Protein AF-A0A1V1NRV4-F1 (afdb_monomer)

Structure (mmCIF, N/CA/C/O backbone):
data_AF-A0A1V1NRV4-F1
#
_entry.id   AF-A0A1V1NRV4-F1
#
loop_
_atom_site.group_PDB
_atom_site.id
_atom_site.type_symbol
_atom_site.label_atom_id
_atom_site.label_alt_id
_atom_site.label_comp_id
_atom_site.label_asym_id
_atom_site.label_entity_id
_atom_site.label_seq_id
_atom_site.pdbx_PDB_ins_code
_atom_site.Cartn_x
_atom_site.Cartn_y
_atom_site.Cartn_z
_atom_site.occupancy
_atom_site.B_iso_or_equiv
_atom_site.auth_seq_id
_atom_site.auth_comp_id
_atom_site.auth_asym_id
_atom_site.auth_atom_id
_atom_site.pdbx_PDB_model_num
ATOM 1 N N . MET A 1 1 ? -10.538 10.854 14.600 1.00 62.75 1 MET A N 1
ATOM 2 C CA . MET A 1 1 ? -10.923 9.676 13.798 1.00 62.75 1 MET A CA 1
ATOM 3 C C . MET A 1 1 ? -9.692 8.806 13.639 1.00 62.75 1 MET A C 1
ATOM 5 O O . MET A 1 1 ? -8.661 9.331 13.243 1.00 62.75 1 MET A O 1
ATOM 9 N N . GLU A 1 2 ? -9.773 7.533 14.014 1.00 72.44 2 GLU A N 1
ATOM 10 C CA . GLU A 1 2 ? -8.704 6.553 13.790 1.00 72.44 2 GLU A CA 1
ATOM 11 C C . GLU A 1 2 ? -9.071 5.751 12.533 1.00 72.44 2 GLU A C 1
ATOM 13 O O . GLU A 1 2 ? -10.158 5.179 12.483 1.00 72.44 2 GLU A O 1
ATOM 18 N N . ILE A 1 3 ? -8.208 5.743 11.511 1.00 77.50 3 ILE A N 1
ATOM 19 C CA . ILE A 1 3 ? -8.422 4.970 10.277 1.00 77.50 3 ILE A CA 1
ATOM 20 C C . ILE A 1 3 ? -7.501 3.756 10.314 1.00 77.50 3 ILE A C 1
ATOM 22 O O . ILE A 1 3 ? -6.293 3.897 10.497 1.00 77.50 3 ILE A O 1
ATOM 26 N N . LYS A 1 4 ? -8.079 2.566 10.127 1.00 81.81 4 LYS A N 1
ATOM 27 C CA . LYS A 1 4 ? -7.354 1.292 10.069 1.00 81.81 4 LYS A CA 1
ATOM 28 C C . LYS A 1 4 ? -7.555 0.677 8.695 1.00 81.81 4 LYS A C 1
ATOM 30 O O . LYS A 1 4 ? -8.677 0.333 8.336 1.00 81.81 4 LYS A O 1
ATOM 35 N N . ILE A 1 5 ? -6.470 0.543 7.940 1.00 83.94 5 ILE A N 1
ATOM 36 C CA . ILE A 1 5 ? -6.473 -0.131 6.641 1.00 83.94 5 ILE A CA 1
ATOM 37 C C . ILE A 1 5 ? -6.066 -1.579 6.895 1.00 83.94 5 ILE A C 1
ATOM 39 O O . ILE A 1 5 ? -4.955 -1.827 7.349 1.00 83.94 5 ILE A O 1
ATOM 43 N N . SER A 1 6 ? -6.977 -2.521 6.654 1.00 88.38 6 SER A N 1
ATOM 44 C CA . SER A 1 6 ? -6.699 -3.957 6.775 1.00 88.38 6 SER A CA 1
ATOM 45 C C . SER A 1 6 ? -6.115 -4.511 5.481 1.00 88.38 6 SER A C 1
ATOM 47 O O . SER A 1 6 ? -5.067 -5.141 5.485 1.00 88.38 6 SER A O 1
ATOM 49 N N . THR A 1 7 ? -6.774 -4.230 4.360 1.00 91.00 7 THR A N 1
ATOM 50 C CA . THR A 1 7 ? -6.367 -4.685 3.032 1.00 91.00 7 THR A CA 1
ATOM 51 C C . THR A 1 7 ? -6.578 -3.578 2.008 1.00 91.00 7 THR A C 1
ATOM 53 O O . THR A 1 7 ? -7.505 -2.775 2.124 1.00 91.00 7 THR A O 1
ATOM 56 N N . LEU A 1 8 ? -5.717 -3.540 0.994 1.00 91.94 8 LEU A N 1
ATOM 57 C CA . LEU A 1 8 ? -5.861 -2.682 -0.177 1.00 91.94 8 LEU A CA 1
ATOM 58 C C . LEU A 1 8 ? -5.766 -3.552 -1.429 1.00 91.94 8 LEU A C 1
ATOM 60 O O . LEU A 1 8 ? -4.719 -4.142 -1.694 1.00 91.94 8 LEU A O 1
ATOM 64 N N . ARG A 1 9 ? -6.851 -3.622 -2.205 1.00 94.81 9 ARG A N 1
ATOM 65 C CA . ARG A 1 9 ? -6.846 -4.254 -3.527 1.00 94.81 9 ARG A CA 1
ATOM 66 C C . ARG A 1 9 ? -6.689 -3.189 -4.600 1.00 94.81 9 ARG A C 1
ATOM 68 O O . ARG A 1 9 ? -7.418 -2.202 -4.596 1.00 94.81 9 ARG A O 1
ATOM 75 N N . VAL A 1 10 ? -5.743 -3.395 -5.507 1.00 94.12 10 VAL A N 1
ATOM 76 C CA . VAL A 1 10 ? -5.405 -2.441 -6.563 1.00 94.12 10 VAL A CA 1
ATOM 77 C C . VAL A 1 10 ? -5.443 -3.147 -7.905 1.00 94.12 10 VAL A C 1
ATOM 79 O O . VAL A 1 10 ? -4.788 -4.173 -8.081 1.00 94.12 10 VAL A O 1
ATOM 82 N N . PHE A 1 11 ? -6.168 -2.555 -8.850 1.00 95.44 11 PHE A N 1
ATOM 83 C CA . PHE A 1 11 ? -6.229 -2.992 -10.238 1.00 95.44 11 PHE A CA 1
ATOM 84 C C . PHE A 1 11 ? -5.705 -1.887 -11.150 1.00 95.44 11 PHE A C 1
ATOM 86 O O . PHE A 1 11 ? -6.071 -0.725 -10.987 1.00 95.44 11 PHE A O 1
ATOM 93 N N . GLU A 1 12 ? -4.848 -2.267 -12.093 1.00 94.50 12 GLU A N 1
ATOM 94 C CA . GLU A 1 12 ? -4.348 -1.440 -13.196 1.00 94.50 12 GLU A CA 1
ATOM 95 C C . GLU A 1 12 ? -3.880 -0.025 -12.798 1.00 94.50 12 GLU A C 1
ATOM 97 O O . GLU A 1 12 ? -4.152 0.960 -13.483 1.00 94.50 12 GLU A O 1
ATOM 102 N N . CYS A 1 13 ? -3.113 0.089 -11.709 1.00 92.31 13 CYS A N 1
ATOM 103 C CA . CYS A 1 13 ? -2.595 1.362 -11.211 1.00 92.31 13 CYS A CA 1
ATOM 104 C C . CYS A 1 13 ? -1.066 1.424 -11.319 1.00 92.31 13 CYS A C 1
ATOM 106 O O . CYS A 1 13 ? -0.330 0.873 -10.494 1.00 92.31 13 CYS A O 1
ATOM 108 N N . GLY A 1 14 ? -0.574 2.097 -12.363 1.00 91.75 14 GLY A N 1
ATOM 109 C CA . GLY A 1 14 ? 0.859 2.231 -12.628 1.00 91.75 14 GLY A CA 1
ATOM 110 C C . GLY A 1 14 ? 1.557 0.859 -12.714 1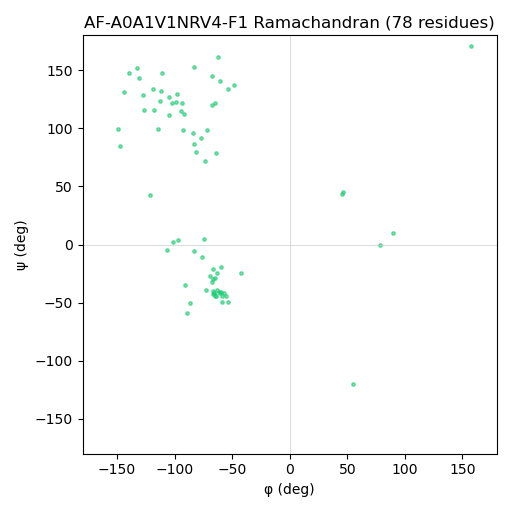.00 91.75 14 GLY A C 1
ATOM 111 O O . GLY A 1 14 ? 1.198 0.048 -13.580 1.00 91.75 14 GLY A O 1
ATOM 112 N N . PRO A 1 15 ? 2.556 0.572 -11.854 1.00 94.19 15 PRO A N 1
ATOM 113 C CA . PRO A 1 15 ? 3.240 -0.724 -11.815 1.00 94.19 15 PRO A CA 1
ATOM 114 C C . PRO A 1 15 ? 2.430 -1.845 -11.132 1.00 94.19 15 PRO A C 1
ATOM 116 O O . PRO A 1 15 ? 2.816 -3.008 -11.228 1.00 94.19 15 PRO A O 1
ATOM 119 N N . LEU A 1 16 ? 1.315 -1.533 -10.462 1.00 95.06 16 LEU A N 1
ATOM 120 C CA . LEU A 1 16 ? 0.458 -2.503 -9.776 1.00 95.06 16 LEU A CA 1
ATOM 121 C C . LEU A 1 16 ? -0.655 -2.983 -10.729 1.00 95.06 16 LEU A C 1
ATOM 123 O O . LEU A 1 16 ? -1.518 -2.197 -11.114 1.00 95.06 16 LEU A O 1
ATOM 127 N N . LYS A 1 17 ? -0.628 -4.259 -11.149 1.00 92.81 17 LYS A N 1
ATOM 128 C CA . LYS A 1 17 ? -1.566 -4.811 -12.154 1.00 92.81 17 LYS A CA 1
ATOM 129 C C . LYS A 1 17 ? -2.852 -5.387 -11.553 1.00 92.81 17 LYS A C 1
ATOM 131 O O . LYS A 1 17 ? -3.927 -4.906 -11.875 1.00 92.81 17 LYS A O 1
ATOM 136 N N . ASP A 1 18 ? -2.736 -6.376 -10.678 1.00 95.38 18 ASP A N 1
ATOM 137 C CA . ASP A 1 18 ? -3.811 -6.885 -9.815 1.00 95.38 18 ASP A CA 1
ATOM 138 C C . ASP A 1 18 ? -3.117 -7.382 -8.550 1.00 95.38 18 ASP A C 1
ATOM 140 O O . ASP A 1 18 ? -2.441 -8.413 -8.565 1.00 95.38 18 ASP A O 1
ATOM 144 N N . VAL A 1 19 ? -3.144 -6.565 -7.500 1.00 94.19 19 VAL A N 1
ATOM 145 C CA . VAL A 1 19 ? -2.430 -6.848 -6.252 1.00 94.19 19 VAL A CA 1
ATOM 146 C 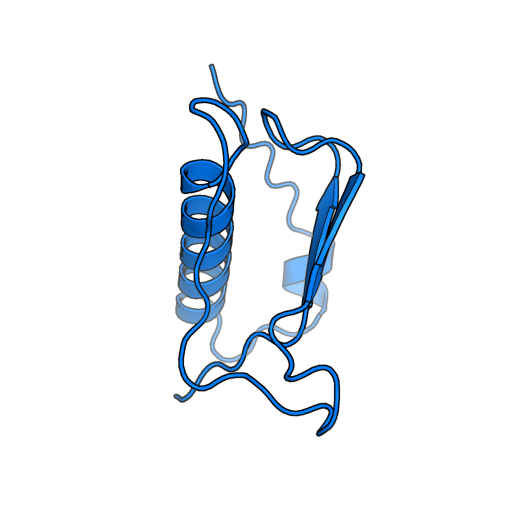C . VAL A 1 19 ? -3.350 -6.663 -5.060 1.00 94.19 19 VAL A C 1
ATOM 148 O O . VAL A 1 19 ? -4.171 -5.746 -5.015 1.00 94.19 19 VAL A O 1
ATOM 151 N N . ILE A 1 20 ? -3.168 -7.523 -4.063 1.00 94.75 20 ILE A N 1
ATOM 152 C CA . ILE A 1 20 ? -3.748 -7.366 -2.734 1.00 94.75 20 ILE A CA 1
ATOM 153 C C . ILE A 1 20 ? -2.592 -7.116 -1.776 1.00 94.75 20 ILE A C 1
ATOM 155 O O . ILE A 1 20 ? -1.655 -7.910 -1.702 1.00 94.75 20 ILE A O 1
ATOM 159 N N . ILE A 1 21 ? -2.661 -6.001 -1.061 1.00 92.12 21 ILE A N 1
ATOM 160 C CA . ILE A 1 21 ? -1.722 -5.649 -0.004 1.00 92.12 21 ILE A CA 1
ATOM 161 C C . ILE A 1 21 ? -2.444 -5.875 1.318 1.00 92.12 21 ILE A C 1
ATOM 163 O O . ILE A 1 21 ? -3.411 -5.176 1.622 1.00 92.12 21 ILE A O 1
ATOM 167 N N . ASP A 1 22 ? -1.994 -6.878 2.066 1.00 91.81 22 ASP A N 1
ATOM 168 C CA . ASP A 1 22 ? -2.494 -7.184 3.403 1.00 91.81 22 ASP A CA 1
ATOM 169 C C . ASP A 1 22 ? -1.612 -6.493 4.449 1.00 91.81 22 ASP A C 1
ATOM 171 O O . ASP A 1 22 ? -0.395 -6.688 4.482 1.00 91.81 22 ASP A O 1
ATOM 175 N N . PHE A 1 23 ? -2.227 -5.649 5.274 1.00 91.31 23 PHE A N 1
ATOM 176 C CA . PHE A 1 23 ? -1.566 -4.905 6.346 1.00 91.31 23 PHE A CA 1
ATOM 177 C C . PHE A 1 23 ? -1.712 -5.597 7.707 1.00 91.31 23 PHE A C 1
ATOM 179 O O . PHE A 1 23 ? -1.276 -5.054 8.727 1.00 91.31 23 PHE A O 1
ATOM 186 N N . ASN A 1 24 ? -2.329 -6.779 7.754 1.00 89.94 24 ASN A N 1
ATOM 187 C CA . ASN A 1 24 ? -2.468 -7.546 8.978 1.00 89.94 24 ASN A CA 1
ATOM 188 C C . ASN A 1 24 ? -1.221 -8.384 9.287 1.00 89.94 24 ASN A C 1
ATOM 190 O O . ASN A 1 24 ? -0.432 -8.782 8.432 1.00 89.94 24 ASN A O 1
ATOM 194 N N . ASP A 1 25 ? -1.029 -8.641 10.573 1.00 87.00 25 ASP A N 1
ATOM 195 C CA . ASP A 1 25 ? -0.144 -9.673 11.088 1.00 87.00 25 ASP A CA 1
ATOM 196 C C . ASP A 1 25 ? -0.701 -11.037 10.662 1.00 87.00 25 ASP A C 1
ATOM 198 O O . ASP A 1 25 ? -1.847 -11.370 10.980 1.00 87.00 25 ASP A O 1
ATOM 202 N N . SER A 1 26 ? 0.103 -11.812 9.934 1.00 82.12 26 SER A N 1
ATOM 203 C CA . SER A 1 26 ? -0.303 -13.098 9.360 1.00 82.12 26 SER A CA 1
ATOM 204 C C . SER A 1 26 ? -0.672 -14.148 10.408 1.00 82.12 26 SER A C 1
ATOM 206 O O . SER A 1 26 ? -1.429 -15.066 10.108 1.00 82.12 26 SER A O 1
ATOM 208 N N . GLU A 1 27 ? -0.150 -14.038 11.631 1.00 86.81 27 GLU A N 1
ATOM 209 C CA . GLU A 1 27 ? -0.425 -14.985 12.714 1.00 86.81 27 GLU A CA 1
ATOM 210 C C . GLU A 1 27 ? -1.629 -14.554 13.556 1.00 86.81 27 GLU A C 1
ATOM 212 O O . GLU A 1 27 ? -2.385 -15.388 14.052 1.00 86.81 27 GLU A O 1
ATOM 217 N N . LYS A 1 28 ? -1.807 -13.243 13.744 1.00 83.50 28 LYS A N 1
ATOM 218 C CA . LYS A 1 28 ? -2.78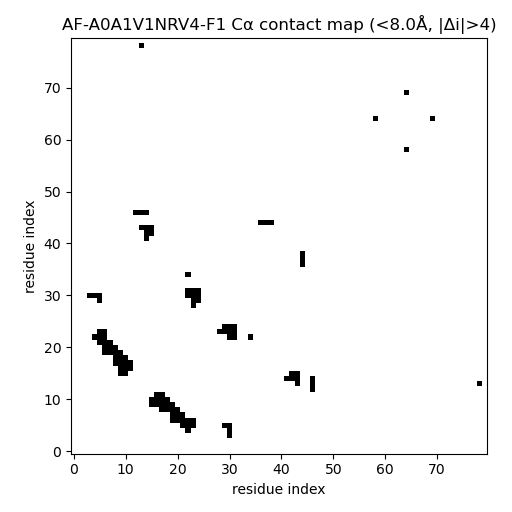1 -12.673 14.690 1.00 83.50 28 LYS A CA 1
ATOM 219 C C . LYS A 1 28 ? -4.004 -12.052 14.022 1.00 83.50 28 LYS A C 1
ATOM 221 O O . LYS A 1 28 ? -4.895 -11.601 14.738 1.00 83.50 28 LYS A O 1
ATOM 226 N N . ASN A 1 29 ? -4.029 -11.994 12.689 1.00 80.19 29 ASN A N 1
ATOM 227 C CA . ASN A 1 29 ? -5.084 -11.398 11.865 1.00 80.19 29 ASN A CA 1
ATOM 228 C C . ASN A 1 29 ? -5.548 -10.021 12.379 1.00 80.19 29 ASN A C 1
ATOM 230 O O . ASN A 1 29 ? -6.739 -9.733 12.507 1.00 80.19 29 ASN A O 1
ATOM 234 N N . ARG A 1 30 ? -4.578 -9.185 12.756 1.00 83.12 30 ARG A N 1
ATOM 235 C CA . ARG A 1 30 ? -4.793 -7.836 13.292 1.00 83.12 30 ARG A CA 1
ATOM 236 C C . ARG A 1 30 ? -3.861 -6.852 12.591 1.00 83.12 30 ARG A C 1
ATOM 238 O O . ARG A 1 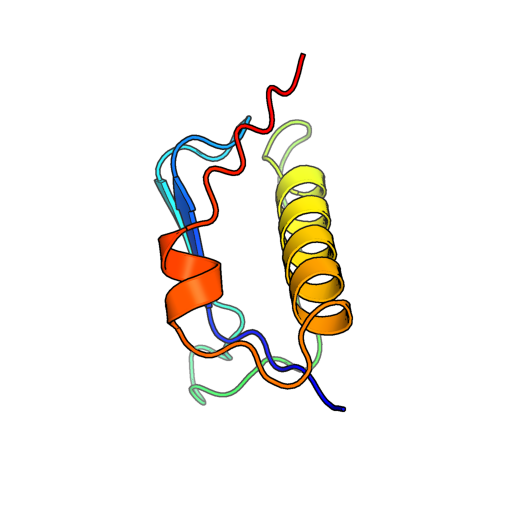30 ? 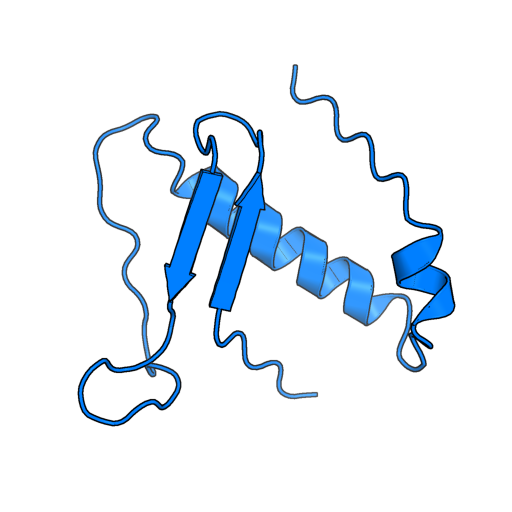-2.761 -7.274 12.237 1.00 83.12 30 ARG A O 1
ATOM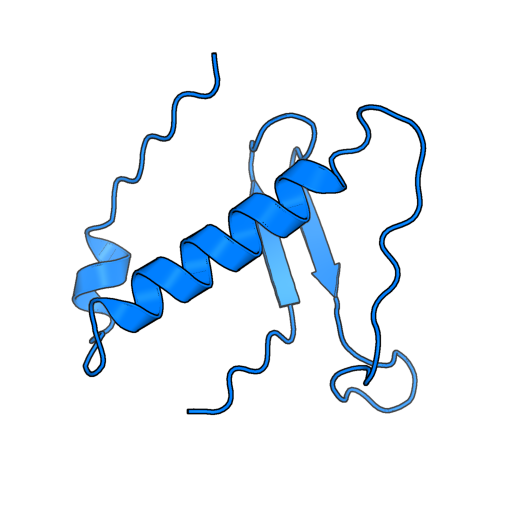 245 N N . PRO A 1 31 ? -4.218 -5.565 12.463 1.00 83.75 31 PRO A N 1
ATOM 246 C CA . PRO A 1 31 ? -3.349 -4.584 11.821 1.00 83.75 31 PRO A CA 1
ATOM 247 C C . PRO A 1 31 ? -1.951 -4.563 12.445 1.00 83.75 31 PRO A C 1
ATOM 249 O O . PRO A 1 31 ? -1.814 -4.556 13.675 1.00 83.75 31 PRO A O 1
ATOM 252 N N . GLN A 1 32 ? -0.917 -4.559 11.606 1.00 86.38 32 GLN A N 1
ATOM 253 C CA . GLN A 1 32 ? 0.453 -4.368 12.070 1.00 86.38 32 GLN A CA 1
ATOM 254 C C . GLN A 1 32 ? 0.626 -2.940 12.599 1.00 86.38 32 GLN A C 1
ATOM 256 O O . GLN A 1 32 ? 0.044 -1.992 12.074 1.00 86.38 32 GLN A O 1
ATOM 261 N N . SER A 1 33 ? 1.443 -2.767 13.640 1.00 85.62 33 SER A N 1
ATOM 262 C CA . SER A 1 33 ? 1.760 -1.430 14.163 1.00 85.62 33 SER A CA 1
ATOM 263 C C . SER A 1 33 ? 2.631 -0.618 13.201 1.00 85.62 33 SER A C 1
ATOM 265 O O . SER A 1 33 ? 2.586 0.609 13.220 1.00 85.62 33 SER A O 1
ATOM 267 N N . VAL A 1 34 ? 3.427 -1.301 12.374 1.00 88.94 34 VAL A N 1
ATOM 268 C CA . VAL A 1 34 ? 4.296 -0.723 11.346 1.00 88.94 34 VAL A CA 1
ATOM 269 C C . VAL A 1 34 ? 4.297 -1.662 10.143 1.00 88.94 34 VAL A C 1
ATOM 271 O O . VAL A 1 34 ? 4.544 -2.853 10.304 1.00 88.94 34 VAL A O 1
ATOM 274 N N . THR A 1 35 ? 4.084 -1.122 8.943 1.00 90.00 35 THR A N 1
ATOM 275 C CA . THR A 1 35 ? 4.233 -1.856 7.678 1.00 90.00 35 THR A CA 1
ATOM 276 C C . THR A 1 35 ? 5.428 -1.315 6.904 1.00 90.00 35 THR A C 1
ATOM 278 O O . THR A 1 35 ? 5.562 -0.105 6.722 1.00 90.00 35 THR A O 1
ATOM 281 N N . ILE A 1 36 ? 6.286 -2.212 6.414 1.00 91.94 36 ILE A N 1
ATOM 282 C CA . ILE A 1 36 ? 7.447 -1.861 5.590 1.00 91.94 36 ILE A CA 1
ATOM 283 C C . ILE A 1 36 ? 7.130 -2.159 4.123 1.00 91.94 36 ILE A C 1
ATOM 285 O O . ILE A 1 36 ? 6.861 -3.300 3.759 1.00 91.94 36 ILE A O 1
ATOM 289 N N . LEU A 1 37 ? 7.218 -1.141 3.264 1.00 93.12 37 LEU A N 1
ATOM 290 C CA . LEU A 1 37 ? 7.130 -1.304 1.811 1.00 93.12 37 LEU A CA 1
ATOM 291 C C . LEU A 1 37 ? 8.541 -1.467 1.231 1.00 93.12 37 LEU A C 1
ATOM 293 O O . LEU A 1 37 ? 9.252 -0.485 1.023 1.00 93.12 37 LEU A O 1
ATOM 297 N N . ALA A 1 38 ? 8.950 -2.708 0.968 1.00 94.19 38 ALA A N 1
ATOM 298 C CA . ALA A 1 38 ? 10.257 -3.040 0.399 1.00 94.19 38 ALA A CA 1
ATOM 299 C C . ALA A 1 38 ? 10.135 -3.565 -1.041 1.00 94.19 38 ALA A C 1
ATOM 301 O O . ALA A 1 38 ? 9.151 -4.202 -1.405 1.00 94.19 38 ALA A O 1
ATOM 302 N N . GLY A 1 39 ? 11.139 -3.289 -1.877 1.00 95.56 39 GLY A N 1
ATOM 303 C CA . GLY A 1 39 ? 11.173 -3.744 -3.271 1.00 95.56 39 GLY A CA 1
ATOM 304 C C . GLY A 1 39 ? 12.080 -2.894 -4.158 1.00 95.56 39 GLY A C 1
ATOM 305 O O . GLY A 1 39 ? 12.541 -1.826 -3.746 1.00 95.56 39 GLY A O 1
ATOM 306 N N . ALA A 1 40 ? 12.31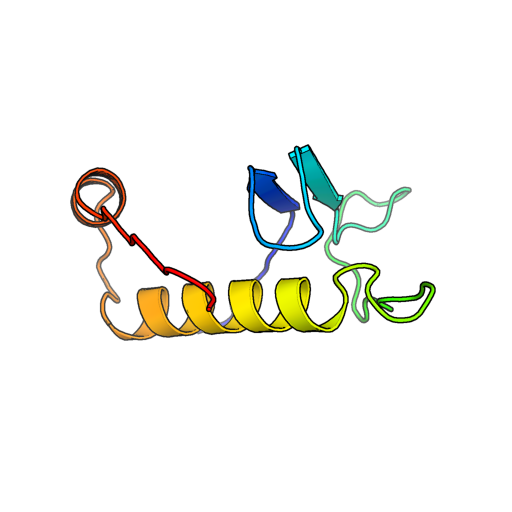1 -3.345 -5.392 1.00 97.44 40 ALA A N 1
ATOM 307 C CA . ALA A 1 40 ? 13.126 -2.636 -6.381 1.00 97.44 40 ALA A CA 1
ATOM 308 C C . ALA A 1 40 ? 12.547 -1.254 -6.757 1.00 97.44 40 ALA A C 1
ATOM 310 O O . ALA A 1 40 ? 11.370 -0.958 -6.533 1.00 97.44 40 ALA A O 1
ATOM 311 N N . ASN A 1 41 ? 13.364 -0.371 -7.331 1.00 97.44 41 ASN A N 1
ATOM 312 C CA . ASN A 1 41 ? 12.862 0.894 -7.876 1.00 97.44 41 ASN A CA 1
ATOM 313 C C . ASN A 1 41 ? 11.839 0.627 -8.990 1.00 97.44 41 ASN A C 1
ATOM 315 O O . ASN A 1 41 ? 11.988 -0.318 -9.758 1.00 97.44 41 ASN A O 1
ATOM 319 N N . GLY A 1 42 ? 10.774 1.430 -9.036 1.00 96.31 42 GLY A N 1
ATOM 320 C CA . GLY A 1 42 ? 9.656 1.213 -9.961 1.00 96.31 42 GLY A CA 1
ATOM 321 C C . GLY A 1 42 ? 8.661 0.121 -9.545 1.00 96.31 42 GLY A C 1
ATOM 322 O O . GLY A 1 42 ? 7.659 -0.052 -10.224 1.00 96.31 42 GLY A O 1
ATOM 323 N N . SER A 1 43 ? 8.854 -0.568 -8.411 1.00 95.88 43 SER A N 1
ATOM 324 C CA . SER A 1 43 ? 7.950 -1.645 -7.958 1.00 95.88 43 SER A CA 1
ATOM 325 C C . SER A 1 43 ? 6.599 -1.176 -7.391 1.00 95.88 43 SER A C 1
ATOM 327 O O . SER A 1 43 ? 5.857 -1.989 -6.853 1.00 95.88 43 SER A O 1
ATOM 329 N N . GLY A 1 44 ? 6.298 0.127 -7.425 1.00 96.06 44 GLY A N 1
ATOM 330 C CA . GLY A 1 44 ? 5.021 0.669 -6.943 1.00 96.06 44 GLY A CA 1
ATOM 331 C C . GLY A 1 44 ? 4.951 1.068 -5.471 1.00 96.06 44 GLY A C 1
ATOM 332 O O . GLY A 1 44 ? 3.872 1.408 -5.011 1.00 96.06 44 GLY A O 1
ATOM 333 N N . LYS A 1 45 ? 6.069 1.103 -4.729 1.00 96.44 45 LYS A N 1
ATOM 334 C CA . LYS A 1 45 ? 6.076 1.532 -3.310 1.00 96.44 45 LYS A CA 1
ATOM 335 C C . LYS A 1 45 ? 5.442 2.915 -3.103 1.00 96.44 45 LYS A C 1
ATOM 337 O O . LYS A 1 45 ? 4.580 3.076 -2.247 1.00 96.44 45 LYS A O 1
ATOM 342 N N . THR A 1 46 ? 5.863 3.899 -3.900 1.00 96.56 46 THR A N 1
ATOM 343 C CA . THR A 1 46 ? 5.314 5.263 -3.847 1.00 96.56 46 THR A CA 1
ATOM 344 C C . THR A 1 46 ? 3.848 5.282 -4.272 1.00 96.56 46 THR A C 1
ATOM 346 O O . THR A 1 46 ? 3.036 5.874 -3.574 1.00 96.56 46 THR A O 1
ATOM 349 N N . THR A 1 47 ? 3.490 4.542 -5.326 1.00 96.56 47 THR A N 1
ATOM 350 C CA . THR A 1 47 ? 2.100 4.397 -5.790 1.00 96.56 47 THR A CA 1
ATOM 351 C C . THR A 1 47 ? 1.181 3.853 -4.696 1.00 96.56 47 THR A C 1
ATOM 353 O O . THR A 1 47 ? 0.087 4.370 -4.499 1.00 96.56 47 THR A O 1
ATOM 356 N N . THR A 1 48 ? 1.626 2.862 -3.918 1.00 95.44 48 THR A N 1
ATOM 357 C CA . THR A 1 48 ? 0.866 2.357 -2.764 1.00 95.44 48 THR A CA 1
ATOM 358 C C . THR A 1 48 ? 0.593 3.456 -1.734 1.00 95.44 48 THR A C 1
ATOM 360 O O . THR A 1 48 ? -0.529 3.565 -1.243 1.00 95.44 48 THR A O 1
ATOM 363 N N . LEU A 1 49 ? 1.589 4.289 -1.412 1.00 94.94 49 LEU A N 1
ATOM 364 C CA . LEU A 1 49 ? 1.413 5.401 -0.471 1.00 94.94 49 LEU A CA 1
ATOM 365 C C . LEU A 1 49 ? 0.466 6.473 -1.022 1.00 94.94 49 LEU A C 1
ATOM 367 O O . LEU A 1 49 ? -0.402 6.946 -0.295 1.00 94.94 49 LEU A O 1
ATOM 371 N N . GLU A 1 50 ? 0.592 6.825 -2.301 1.00 94.69 50 GLU A N 1
ATOM 372 C CA . GLU A 1 50 ? -0.290 7.784 -2.978 1.00 94.69 50 GLU A CA 1
ATOM 373 C C . GLU A 1 50 ? -1.749 7.318 -2.965 1.00 94.69 50 GLU A C 1
ATOM 375 O O . GLU A 1 50 ? -2.646 8.114 -2.688 1.00 94.69 50 GLU A O 1
ATOM 380 N N . LEU A 1 51 ? -1.996 6.025 -3.190 1.00 93.31 51 LEU A N 1
ATOM 381 C CA . LEU A 1 51 ? -3.334 5.438 -3.104 1.00 93.31 51 LEU A CA 1
ATOM 382 C C . LEU A 1 51 ? -3.898 5.518 -1.684 1.00 93.31 51 LEU A C 1
ATOM 384 O O . LEU A 1 51 ? -5.049 5.913 -1.506 1.00 93.31 51 LEU A O 1
ATOM 388 N N . ILE A 1 52 ? -3.088 5.200 -0.669 1.00 91.50 52 ILE A N 1
ATOM 389 C CA . ILE A 1 52 ? -3.493 5.330 0.736 1.00 91.50 52 ILE A CA 1
ATOM 390 C C . ILE A 1 52 ? -3.870 6.782 1.046 1.00 91.50 52 ILE A C 1
ATOM 392 O O . ILE A 1 52 ? -4.955 7.022 1.569 1.00 91.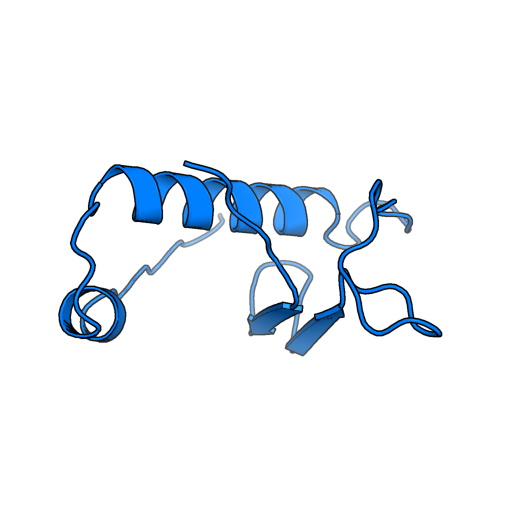50 52 ILE A O 1
ATOM 396 N N . PHE A 1 53 ? -3.030 7.758 0.693 1.00 90.00 53 PHE A N 1
ATOM 397 C CA . PHE A 1 53 ? -3.340 9.171 0.932 1.00 90.00 53 PHE A CA 1
ATOM 398 C C . PHE A 1 53 ? -4.579 9.638 0.170 1.00 90.00 53 PHE A C 1
ATOM 400 O O . PHE A 1 53 ? -5.409 10.333 0.748 1.00 90.00 53 PHE A O 1
ATOM 407 N N . SER A 1 54 ? -4.759 9.187 -1.071 1.00 88.94 54 SER A N 1
ATOM 408 C CA . SER A 1 54 ? -5.947 9.503 -1.871 1.00 88.94 54 SER A CA 1
ATOM 409 C C . SER A 1 54 ? -7.231 8.980 -1.217 1.00 88.94 54 SER A C 1
ATOM 411 O O . SER A 1 54 ? -8.237 9.686 -1.171 1.00 88.94 54 SER A O 1
ATOM 413 N N . LEU A 1 55 ? -7.196 7.769 -0.648 1.00 85.94 55 LEU A N 1
ATOM 414 C CA . LEU A 1 55 ? -8.313 7.216 0.123 1.00 85.94 55 LEU A CA 1
ATOM 415 C C . LEU A 1 55 ? -8.567 8.023 1.400 1.00 85.94 55 LEU A C 1
ATOM 417 O O . LEU A 1 55 ? -9.711 8.340 1.712 1.00 85.94 55 LEU A O 1
ATOM 421 N N . LEU A 1 56 ? -7.512 8.384 2.136 1.00 83.50 56 LEU A N 1
ATOM 422 C CA . LEU A 1 56 ? -7.637 9.208 3.340 1.00 83.50 56 LEU A CA 1
ATOM 423 C C . LEU A 1 56 ? -8.255 10.573 3.030 1.00 83.50 56 LEU A C 1
ATOM 425 O O . LEU A 1 56 ? -9.099 11.043 3.790 1.00 83.50 56 LEU A O 1
ATOM 429 N N . ASP A 1 57 ? -7.856 11.200 1.927 1.00 82.19 57 ASP A N 1
ATOM 430 C CA . ASP A 1 57 ? -8.423 12.470 1.491 1.00 82.19 57 ASP A CA 1
ATOM 431 C C . ASP A 1 57 ? -9.892 12.315 1.103 1.00 82.19 57 ASP A C 1
ATOM 433 O O . ASP A 1 57 ? -10.715 13.112 1.549 1.00 82.19 57 ASP A O 1
ATOM 437 N N . LEU A 1 58 ? -10.258 11.238 0.403 1.00 80.69 58 LEU A N 1
ATOM 438 C CA . LEU A 1 58 ? -11.657 10.918 0.118 1.00 80.69 58 LEU A CA 1
ATOM 439 C C . LEU A 1 58 ? -12.506 10.833 1.399 1.00 80.69 58 LEU A C 1
ATOM 441 O O . LEU A 1 58 ? -13.590 11.414 1.460 1.00 80.69 58 LEU A O 1
ATOM 445 N N . PHE A 1 59 ? -11.995 10.176 2.446 1.00 74.38 59 PHE A N 1
ATOM 446 C CA . PHE A 1 59 ? -12.683 10.080 3.737 1.00 74.38 59 PHE A CA 1
ATOM 447 C C . PHE A 1 59 ? -12.796 11.425 4.469 1.00 74.38 59 PHE A C 1
ATOM 449 O O . PHE A 1 59 ? -13.764 11.641 5.196 1.00 74.38 59 PHE A O 1
ATOM 456 N N . LYS A 1 60 ? -11.851 12.357 4.282 1.00 68.56 60 LYS A N 1
ATOM 457 C CA . LYS A 1 60 ? -11.941 13.707 4.874 1.00 68.56 60 LYS A CA 1
ATOM 458 C C . LYS A 1 60 ? -13.078 14.532 4.272 1.00 68.56 60 LYS A C 1
ATOM 460 O O . LYS A 1 60 ? -13.657 15.352 4.979 1.00 68.56 60 LYS A O 1
ATOM 465 N N . PHE A 1 61 ? -13.401 14.325 2.996 1.00 62.84 61 PHE A N 1
ATOM 466 C CA . PHE A 1 61 ? -14.469 15.061 2.312 1.00 62.84 61 PHE A CA 1
ATOM 467 C C . PHE A 1 61 ? -15.869 14.487 2.550 1.00 62.84 61 PHE A C 1
ATOM 469 O O . PHE A 1 61 ? -16.852 15.100 2.141 1.00 62.84 61 PHE A O 1
ATOM 476 N N . SER A 1 62 ? -15.988 13.345 3.231 1.00 57.00 62 SER A N 1
ATOM 477 C CA . SER A 1 62 ? -17.284 12.736 3.508 1.00 57.00 62 SER A CA 1
ATOM 478 C C . SER A 1 62 ? -17.277 11.990 4.850 1.00 57.00 62 SER A C 1
ATOM 480 O O . SER A 1 62 ? -17.084 10.774 4.894 1.00 57.00 62 SER A O 1
ATOM 482 N N . PRO A 1 63 ? -17.519 12.704 5.969 1.00 53.22 63 PRO A N 1
ATOM 483 C CA . PRO A 1 63 ? -17.758 12.081 7.275 1.00 53.22 63 PRO A CA 1
ATOM 484 C C . PRO A 1 63 ? -18.976 11.137 7.269 1.00 53.22 63 PRO A C 1
ATOM 486 O O . PRO A 1 63 ? -19.092 10.275 8.135 1.00 53.22 63 PRO A O 1
ATOM 489 N N . GLU A 1 64 ? -19.859 11.300 6.278 1.00 51.56 64 GLU A N 1
ATOM 490 C CA . GLU A 1 64 ? -21.083 10.534 6.033 1.00 51.56 64 GLU A CA 1
ATOM 491 C C . GLU A 1 64 ? -21.051 9.867 4.648 1.00 51.56 64 GLU A C 1
ATOM 493 O O . GLU A 1 64 ? -22.048 9.916 3.928 1.00 51.56 64 GLU A O 1
ATOM 498 N N . ALA A 1 65 ? -19.921 9.286 4.223 1.00 50.97 65 ALA A N 1
ATOM 499 C CA . ALA A 1 65 ? -19.853 8.540 2.963 1.00 50.97 65 ALA A CA 1
ATOM 500 C C . ALA A 1 65 ? -20.763 7.302 3.024 1.00 50.97 65 ALA A C 1
ATOM 502 O O . ALA A 1 65 ? -20.312 6.176 3.224 1.00 50.97 65 ALA A O 1
ATOM 503 N N . ASN A 1 66 ? -22.064 7.525 2.840 1.00 46.97 66 ASN A N 1
ATOM 504 C CA . ASN A 1 66 ? -23.005 6.550 2.340 1.00 46.97 66 ASN A CA 1
ATOM 505 C C . ASN A 1 66 ? -22.375 5.941 1.088 1.00 46.97 66 ASN A C 1
ATOM 507 O O . ASN A 1 66 ? -21.797 6.650 0.256 1.00 46.97 66 ASN A O 1
ATOM 511 N N . SER A 1 67 ? -22.500 4.623 0.967 1.00 51.84 67 SER A N 1
ATOM 512 C CA . SER A 1 67 ? -22.019 3.796 -0.146 1.00 51.84 67 SER A CA 1
ATOM 513 C C . SER A 1 67 ? -22.257 4.400 -1.538 1.00 51.84 67 SER A C 1
ATOM 515 O O . SER A 1 67 ? -21.519 4.110 -2.476 1.00 51.84 67 SER A O 1
ATOM 517 N N . ASP A 1 68 ? -23.250 5.277 -1.668 1.00 50.31 68 ASP A N 1
ATOM 518 C CA . ASP A 1 68 ? -23.638 5.952 -2.902 1.00 50.31 68 ASP A CA 1
ATOM 519 C C . ASP A 1 68 ? -22.574 6.914 -3.453 1.00 50.31 68 ASP A C 1
ATOM 521 O O . ASP A 1 68 ? -22.486 7.075 -4.670 1.00 50.31 68 ASP A O 1
ATOM 525 N N . PHE A 1 69 ? -21.722 7.520 -2.615 1.00 50.34 69 PHE A N 1
ATOM 526 C CA . PHE A 1 69 ? -20.631 8.372 -3.114 1.00 50.34 69 PHE A CA 1
ATOM 527 C C . PHE A 1 69 ? -19.511 7.537 -3.752 1.00 50.34 69 PHE A C 1
ATOM 529 O O . PHE A 1 69 ? -19.001 7.893 -4.812 1.00 50.34 69 PHE A O 1
ATOM 536 N N . ILE A 1 70 ? -19.186 6.381 -3.160 1.00 51.44 70 ILE A N 1
ATOM 537 C CA . ILE A 1 70 ? -18.184 5.440 -3.688 1.00 51.44 70 ILE A CA 1
ATOM 538 C C . ILE A 1 70 ? -18.667 4.823 -5.009 1.00 51.44 70 ILE A C 1
ATOM 540 O O . ILE A 1 70 ? -17.889 4.723 -5.954 1.00 51.44 70 ILE A O 1
ATOM 544 N N . ASN A 1 71 ? -19.957 4.491 -5.116 1.00 46.72 71 ASN A N 1
ATOM 545 C CA . ASN A 1 71 ? -20.539 3.939 -6.345 1.00 46.72 71 ASN A CA 1
ATOM 546 C C . ASN A 1 71 ? -20.553 4.933 -7.525 1.00 46.72 71 ASN A C 1
ATOM 548 O O . ASN A 1 71 ? -20.608 4.507 -8.676 1.00 46.72 71 ASN A O 1
ATOM 552 N N . ASN A 1 72 ? -20.478 6.242 -7.258 1.00 45.25 72 ASN A N 1
ATOM 553 C CA . ASN A 1 72 ? -20.449 7.294 -8.282 1.00 45.25 72 ASN A CA 1
ATOM 554 C C . ASN A 1 72 ? -19.042 7.855 -8.550 1.00 45.25 72 ASN A C 1
ATOM 556 O O . ASN A 1 72 ? -18.873 8.765 -9.368 1.00 45.25 72 ASN A O 1
ATOM 560 N N . LEU A 1 73 ? -18.017 7.321 -7.884 1.00 46.62 73 LEU A N 1
ATOM 561 C CA . LEU A 1 73 ? -16.647 7.792 -8.007 1.00 46.62 73 LEU A CA 1
ATOM 562 C C . LEU A 1 73 ? -15.971 7.211 -9.262 1.00 46.62 73 LEU A C 1
ATOM 564 O O . LEU A 1 73 ? -15.163 6.288 -9.201 1.00 46.62 73 LEU A O 1
ATOM 568 N N . ASN A 1 74 ? -16.250 7.799 -10.425 1.00 45.75 74 ASN A N 1
ATOM 569 C CA . ASN A 1 74 ? -15.395 7.646 -11.606 1.00 45.75 74 ASN A CA 1
ATOM 570 C C . ASN A 1 74 ? -14.107 8.471 -11.420 1.00 45.75 74 ASN A C 1
ATOM 572 O O . ASN A 1 74 ? -13.920 9.511 -12.056 1.00 45.75 74 ASN A O 1
ATOM 576 N N . ILE A 1 75 ? -13.202 8.033 -10.537 1.00 46.47 75 ILE A N 1
ATOM 577 C CA . ILE A 1 75 ? -11.852 8.611 -10.480 1.00 46.47 75 ILE A CA 1
ATOM 578 C C . ILE A 1 75 ? -11.041 8.041 -11.642 1.00 46.47 75 ILE A C 1
ATOM 580 O O . ILE A 1 75 ? -10.368 7.020 -11.530 1.00 46.47 75 ILE A O 1
ATOM 584 N N . VAL A 1 76 ? -11.058 8.747 -12.770 1.00 43.75 76 VAL A N 1
ATOM 585 C CA . VAL A 1 76 ? -10.051 8.568 -13.818 1.00 43.75 76 VAL A CA 1
ATOM 586 C C . VAL A 1 76 ? -8.837 9.409 -13.434 1.00 43.75 76 VAL A C 1
ATOM 588 O O . VAL A 1 76 ? -8.704 10.564 -13.837 1.00 43.75 76 VAL A O 1
ATOM 591 N N . HIS A 1 77 ? -7.937 8.848 -12.628 1.00 42.50 77 HIS A N 1
ATOM 592 C CA . HIS A 1 77 ? -6.590 9.399 -12.496 1.00 42.50 77 HIS A CA 1
ATOM 593 C C . HIS A 1 77 ? -5.725 8.864 -13.636 1.00 42.50 77 HIS A C 1
ATOM 595 O O . HIS A 1 77 ? -5.176 7.766 -13.583 1.00 42.50 77 HIS A O 1
ATOM 601 N N . LYS A 1 78 ? -5.624 9.662 -14.706 1.00 33.91 78 LYS A N 1
ATOM 602 C CA . LYS A 1 78 ? -4.595 9.481 -15.732 1.00 33.91 78 LYS A CA 1
ATOM 603 C C . LYS A 1 78 ? -3.254 9.899 -15.140 1.00 33.91 78 LYS A C 1
ATOM 605 O O . LYS A 1 78 ? -2.930 11.086 -15.122 1.00 33.91 78 LYS A O 1
ATOM 610 N N . PHE A 1 79 ? -2.473 8.923 -14.697 1.00 41.09 79 PHE A N 1
ATOM 611 C CA . PHE A 1 79 ? -1.039 9.121 -14.539 1.00 41.09 79 PHE A CA 1
ATOM 612 C C . PHE A 1 79 ? -0.433 9.281 -15.940 1.00 41.09 79 PHE A C 1
ATOM 614 O O . PHE A 1 79 ? -0.633 8.427 -16.807 1.00 41.09 79 PHE A O 1
ATOM 621 N N . ARG A 1 80 ? 0.192 10.439 -16.180 1.00 40.19 80 ARG A N 1
ATOM 622 C CA . ARG A 1 80 ? 1.042 10.678 -17.353 1.00 40.19 80 ARG A CA 1
ATOM 623 C C . ARG A 1 80 ? 2.399 10.027 -17.150 1.00 40.19 80 ARG A C 1
ATOM 625 O O . ARG A 1 80 ? 2.869 10.043 -15.992 1.00 40.19 80 ARG A O 1
#

Foldseek 3Di:
DDDADQKDFDDPQQLCHTDIDGQADPVPSHGDPDDDDDDDPSNCSVVVVVVVVVVVVVCVVCVPPDVVVVVPDPPPPDDD

Secondary structure (DSSP, 8-state):
------EEEEEEETTEEEEEEE-B-TTT-SB-SS-----STTSSHHHHHHHHHHHHHHHHT-TT--HHHHHT--------

pLDDT: mean 78.9, std 19.23, range [33.91, 97.44]

InterPro domains:
  IPR027417 P-loop containing nucleoside triphosphate hydrolase [G3DSA:3.40.50.300] (3-77)
  IPR027417 P-loop containing nucleoside triphosphate hydrolase [SSF52540] (1-56)
  IPR038729 Rad50/SbcC-type AAA domain [PF13476] (3-74)

Organism: NCBI:txid890399

Sequence (80 aa):
MEIKISTLRVFECGPLKDVIIDFNDSEKNRPQSVTILAGANGSGKTTTLELIFSLLDLFKFSPEANSDFINNLNIVHKFR

Mean predicted aligned error: 9.31 Å

Radius of gyration: 14.08 Å; Cα contacts (8 Å, |Δi|>4): 56; chains: 1; bounding box: 37×30×32 Å

Solvent-accessible surface area (backbone atoms only — not comparable to full-atom values): 5368 Å² total; per-residue (Å²): 137,90,86,82,71,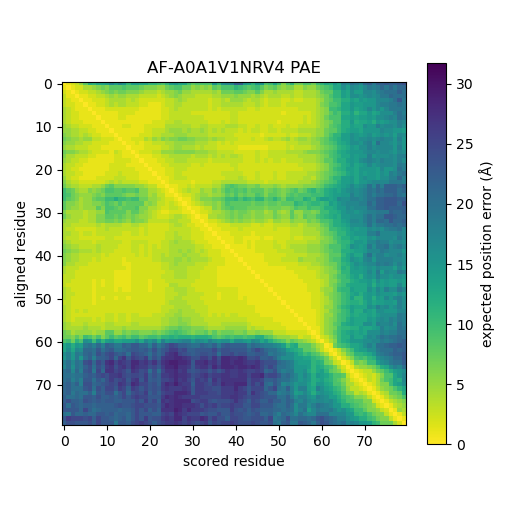52,67,49,78,43,67,72,51,90,70,38,58,76,44,75,48,72,41,42,34,90,88,72,75,40,69,48,97,72,84,86,85,80,77,64,90,78,65,31,62,66,57,54,51,52,52,51,50,52,52,54,52,55,49,70,79,33,91,75,69,52,70,68,58,67,77,65,58,80,78,80,79,80,81,128